Protein AF-A0A7S4KXA1-F1 (afdb_monomer_lite)

Secondary structure (DSSP, 8-state):
-HHHHHHHHHHHHHHHHHHHHHHHTTTSS-HHHHHHHHHHHHHHHHHH-S-TT------HHHHHHHHHHHHHHHHTT--HHHHHHHHHHHHHHHHHHHHHTTGGGGGGG--HHHHHHHHHHHHHHHHHHHHHHHHHHHHHHHHTTTS-S---GGGGSTT---

Structure (mmCIF, N/CA/C/O backbone):
data_AF-A0A7S4KXA1-F1
#
_entry.id   AF-A0A7S4KXA1-F1
#
loop_
_atom_site.group_PDB
_atom_site.id
_atom_site.type_symbol
_atom_site.label_atom_id
_atom_site.label_alt_id
_atom_site.label_comp_id
_atom_site.label_asym_id
_atom_site.label_entity_id
_atom_site.label_seq_id
_atom_site.pdbx_PDB_ins_code
_atom_site.Cartn_x
_atom_site.Cartn_y
_atom_site.Cartn_z
_atom_site.occupancy
_atom_site.B_iso_or_equiv
_atom_site.auth_seq_id
_atom_site.auth_comp_id
_atom_site.auth_asym_id
_atom_site.auth_atom_id
_atom_site.pdbx_PDB_model_num
ATOM 1 N N . ALA A 1 1 ? -15.325 23.353 -2.856 1.00 82.81 1 ALA A N 1
ATOM 2 C CA . ALA A 1 1 ? -13.984 23.766 -2.390 1.00 82.81 1 ALA A CA 1
ATOM 3 C C . ALA A 1 1 ? -13.245 22.603 -1.724 1.00 82.81 1 ALA A C 1
ATOM 5 O O . ALA A 1 1 ? -12.313 22.102 -2.331 1.00 82.81 1 ALA A O 1
ATOM 6 N N . ALA A 1 2 ? -13.700 22.102 -0.566 1.00 87.06 2 ALA A N 1
ATOM 7 C CA . ALA A 1 2 ? -13.036 20.999 0.148 1.00 87.06 2 ALA A CA 1
ATOM 8 C C . ALA A 1 2 ? -12.881 19.706 -0.680 1.00 87.06 2 ALA A C 1
ATOM 10 O O . ALA A 1 2 ? -11.803 19.133 -0.698 1.00 87.06 2 ALA A O 1
ATOM 11 N N . ALA A 1 3 ? -13.905 19.296 -1.437 1.00 85.94 3 ALA A N 1
ATOM 12 C CA . ALA A 1 3 ? -13.825 18.096 -2.281 1.00 85.94 3 ALA A CA 1
ATOM 13 C C . ALA A 1 3 ? -12.725 18.178 -3.358 1.00 85.94 3 ALA A C 1
ATOM 15 O O . ALA A 1 3 ? -11.999 17.217 -3.573 1.00 85.94 3 ALA A O 1
ATOM 16 N N . VAL A 1 4 ? -12.565 19.344 -3.993 1.00 89.19 4 VAL A N 1
ATOM 17 C CA . VAL A 1 4 ? -11.516 19.566 -5.004 1.00 89.19 4 VAL A CA 1
ATOM 18 C C . VAL A 1 4 ? -10.131 19.564 -4.353 1.00 89.19 4 VAL A C 1
ATOM 20 O O . VAL A 1 4 ? -9.193 19.013 -4.911 1.00 89.19 4 VAL A O 1
ATOM 23 N N . PHE A 1 5 ? -10.008 20.132 -3.152 1.00 90.06 5 PHE A N 1
ATOM 24 C CA . PHE A 1 5 ? -8.761 20.123 -2.389 1.00 90.06 5 PHE A CA 1
ATOM 25 C C . PHE A 1 5 ? -8.344 18.706 -1.968 1.00 90.06 5 PHE A C 1
ATOM 27 O O . PHE A 1 5 ? -7.210 18.310 -2.214 1.00 90.06 5 PHE A O 1
ATOM 34 N N . LEU A 1 6 ? -9.269 17.922 -1.403 1.00 89.62 6 LEU A N 1
ATOM 35 C CA . LEU A 1 6 ? -9.006 16.535 -1.007 1.00 89.62 6 LEU A CA 1
ATOM 36 C C . LEU A 1 6 ? -8.677 15.647 -2.209 1.00 89.62 6 LEU A C 1
ATOM 38 O O . LEU A 1 6 ? -7.786 14.811 -2.119 1.00 89.62 6 LEU A O 1
ATOM 42 N N . PHE A 1 7 ? -9.341 15.871 -3.345 1.00 89.31 7 PHE A N 1
ATOM 43 C CA . PHE A 1 7 ? -9.021 15.171 -4.585 1.00 89.31 7 PHE A CA 1
ATOM 44 C C . PHE A 1 7 ? -7.573 15.423 -5.027 1.00 89.31 7 PHE A C 1
ATOM 46 O O . PHE A 1 7 ? -6.861 14.474 -5.334 1.00 89.31 7 PHE A O 1
ATOM 53 N N . MET A 1 8 ? -7.108 16.677 -5.003 1.00 90.25 8 MET A N 1
ATOM 54 C CA . MET A 1 8 ? -5.721 16.995 -5.369 1.00 90.25 8 MET A CA 1
ATOM 55 C C . MET A 1 8 ? -4.705 16.422 -4.374 1.00 90.25 8 MET A C 1
ATOM 57 O O . MET A 1 8 ? -3.638 15.977 -4.788 1.00 90.25 8 MET A O 1
ATOM 61 N N . ILE A 1 9 ? -5.043 16.389 -3.080 1.00 89.81 9 ILE A N 1
ATOM 62 C CA . ILE A 1 9 ? -4.184 15.794 -2.048 1.00 89.81 9 ILE A CA 1
ATOM 63 C C . ILE A 1 9 ? -4.049 14.286 -2.211 1.00 89.81 9 ILE A C 1
ATOM 65 O O . ILE A 1 9 ? -2.945 13.803 -2.024 1.00 89.81 9 ILE A O 1
ATOM 69 N N . GLY A 1 10 ? -5.115 13.553 -2.541 1.00 88.06 10 GLY A N 1
ATOM 70 C CA . GLY A 1 10 ? -5.025 12.097 -2.732 1.00 88.06 10 GLY A CA 1
ATOM 71 C C . GLY A 1 10 ? -4.419 11.707 -4.084 1.00 88.06 10 GLY A C 1
ATOM 72 O O . GLY A 1 10 ? -3.699 10.717 -4.205 1.00 88.06 10 GLY A O 1
ATOM 73 N N . LEU A 1 11 ? -4.645 12.521 -5.121 1.00 90.81 11 LEU A N 1
ATOM 74 C CA . LEU A 1 11 ? -4.158 12.219 -6.468 1.00 90.81 11 LEU A CA 1
ATOM 75 C C . LEU A 1 11 ? -2.631 12.333 -6.583 1.00 90.81 11 LEU A C 1
ATOM 77 O O . LEU A 1 11 ? -2.011 11.484 -7.217 1.00 90.81 11 LEU A O 1
ATOM 81 N N . LEU A 1 12 ? -2.009 13.342 -5.964 1.00 90.19 12 LEU A N 1
ATOM 82 C CA . LEU A 1 12 ? -0.558 13.559 -6.062 1.00 90.19 12 LEU A CA 1
ATOM 83 C C . LEU A 1 12 ? 0.274 12.385 -5.491 1.00 90.19 12 LEU A C 1
ATOM 85 O O . LEU A 1 12 ? 1.135 11.873 -6.211 1.00 90.19 12 LEU A O 1
ATOM 89 N N . PRO A 1 13 ? 0.020 11.894 -4.260 1.00 86.50 13 PRO A N 1
ATOM 90 C CA . PRO A 1 13 ? 0.665 10.700 -3.728 1.00 86.50 13 PRO A CA 1
ATOM 91 C C . PRO A 1 13 ? 0.345 9.455 -4.550 1.00 86.50 13 PRO A C 1
ATOM 93 O O . PRO A 1 13 ? 1.242 8.652 -4.785 1.00 86.50 13 PRO A O 1
ATOM 96 N N . SER A 1 14 ? -0.897 9.299 -5.030 1.00 88.88 14 SER A N 1
ATOM 97 C CA . SER A 1 14 ? -1.264 8.148 -5.863 1.00 88.88 14 SER A CA 1
ATOM 98 C C . SER A 1 14 ? -0.442 8.084 -7.150 1.00 88.88 14 SER A C 1
ATOM 100 O O . SER A 1 14 ? -0.039 6.993 -7.546 1.00 88.88 14 SER A O 1
ATOM 102 N N . VAL A 1 15 ? -0.178 9.222 -7.797 1.00 91.38 15 VAL A N 1
ATOM 103 C CA . VAL A 1 15 ? 0.675 9.276 -8.993 1.00 91.38 15 VAL A CA 1
ATOM 104 C C . VAL A 1 15 ? 2.129 8.986 -8.627 1.00 91.38 15 VAL A C 1
ATOM 106 O O . VAL A 1 15 ? 2.754 8.141 -9.261 1.00 91.38 15 VAL A O 1
ATOM 109 N N . ALA A 1 16 ? 2.658 9.624 -7.579 1.00 88.81 16 ALA A N 1
ATOM 110 C CA . ALA A 1 16 ? 4.045 9.436 -7.153 1.00 88.81 16 ALA A CA 1
ATOM 111 C C . ALA A 1 16 ? 4.353 7.973 -6.790 1.00 88.81 16 ALA A C 1
ATOM 113 O O . ALA A 1 16 ? 5.326 7.396 -7.277 1.00 88.81 16 ALA A O 1
ATOM 114 N N . PHE A 1 17 ? 3.494 7.344 -5.983 1.00 85.44 17 PHE A N 1
ATOM 115 C CA . PHE A 1 17 ? 3.637 5.931 -5.640 1.00 85.44 17 PHE A CA 1
ATOM 116 C C . PHE A 1 17 ? 3.323 5.004 -6.815 1.00 85.44 17 PHE A C 1
ATOM 118 O O . PHE A 1 17 ? 3.910 3.930 -6.885 1.00 85.44 17 PHE A O 1
ATOM 125 N N . GLY A 1 18 ? 2.463 5.416 -7.749 1.00 88.06 18 GLY A N 1
ATOM 126 C CA . GLY A 1 18 ? 2.217 4.681 -8.988 1.00 88.06 18 GLY A CA 1
ATOM 127 C C . GLY A 1 18 ? 3.468 4.585 -9.853 1.00 88.06 18 GLY A C 1
ATOM 128 O O . GLY A 1 18 ? 3.812 3.500 -10.299 1.00 88.06 18 GLY A O 1
ATOM 129 N N . VAL A 1 19 ? 4.200 5.691 -10.021 1.00 88.56 19 VAL A N 1
ATOM 130 C CA . VAL A 1 19 ? 5.470 5.705 -10.768 1.00 88.56 19 VAL A CA 1
ATOM 131 C C . VAL A 1 19 ? 6.526 4.867 -10.048 1.00 88.56 19 VAL A C 1
ATOM 133 O O . VAL A 1 19 ? 7.309 4.160 -10.679 1.00 88.56 19 VAL A O 1
ATOM 136 N N . LEU A 1 20 ? 6.554 4.917 -8.714 1.00 85.25 20 LEU A N 1
ATOM 137 C CA . LEU A 1 20 ? 7.469 4.096 -7.925 1.00 85.25 20 LEU A CA 1
ATOM 138 C C . LEU A 1 20 ? 7.140 2.598 -8.036 1.00 85.25 20 LEU A C 1
ATOM 140 O O . LEU A 1 20 ? 8.050 1.779 -8.137 1.00 85.25 20 LEU A O 1
ATOM 144 N N . ALA A 1 21 ? 5.859 2.230 -8.018 1.00 85.12 21 ALA A N 1
ATOM 145 C CA . ALA A 1 21 ? 5.412 0.852 -8.200 1.00 85.12 21 ALA A CA 1
ATOM 146 C C . ALA A 1 21 ? 5.721 0.347 -9.615 1.00 85.12 21 ALA A C 1
ATOM 148 O O . ALA A 1 21 ? 6.215 -0.769 -9.757 1.00 85.12 21 ALA A O 1
ATOM 149 N N . ASP A 1 22 ? 5.523 1.186 -10.630 1.00 87.75 22 ASP A N 1
ATOM 150 C CA . ASP A 1 22 ? 5.838 0.888 -12.027 1.00 87.75 22 ASP A CA 1
ATOM 151 C C . ASP A 1 22 ? 7.325 0.543 -12.199 1.00 87.75 22 ASP A C 1
ATOM 153 O O . ASP A 1 22 ? 7.662 -0.541 -12.676 1.00 87.75 22 ASP A O 1
ATOM 157 N N . LYS A 1 23 ? 8.216 1.388 -11.657 1.00 84.81 23 LYS A N 1
ATOM 158 C CA . LYS A 1 23 ? 9.673 1.160 -11.654 1.00 84.81 23 LYS A CA 1
ATOM 159 C C . LYS A 1 23 ? 10.099 -0.087 -10.878 1.00 84.81 23 LYS A C 1
ATOM 161 O O . LYS A 1 23 ? 11.081 -0.722 -11.238 1.00 84.81 23 LYS A O 1
ATOM 166 N N . ASN A 1 24 ? 9.407 -0.415 -9.788 1.00 82.44 24 ASN A N 1
ATOM 167 C CA . ASN A 1 24 ? 9.756 -1.556 -8.935 1.00 82.44 24 ASN A CA 1
ATOM 168 C C . ASN A 1 24 ? 9.175 -2.893 -9.422 1.00 82.44 24 ASN A C 1
ATOM 170 O O . ASN A 1 24 ? 9.577 -3.930 -8.907 1.00 82.44 24 ASN A O 1
ATOM 174 N N . THR A 1 25 ? 8.213 -2.877 -10.348 1.00 81.62 25 THR A N 1
ATOM 175 C CA . THR A 1 25 ? 7.511 -4.079 -10.838 1.00 81.62 25 THR A CA 1
ATOM 176 C C . THR A 1 25 ? 7.638 -4.257 -12.350 1.00 81.62 25 THR A C 1
ATOM 178 O O . THR A 1 25 ? 6.819 -4.939 -12.961 1.00 81.62 25 THR A O 1
ATOM 181 N N . ASP A 1 26 ? 8.635 -3.608 -12.957 1.00 80.69 26 ASP A N 1
ATOM 182 C CA . ASP A 1 26 ? 8.951 -3.691 -14.389 1.00 80.69 26 ASP A CA 1
ATOM 183 C C . ASP A 1 26 ? 7.730 -3.414 -15.298 1.00 80.69 26 ASP A C 1
ATOM 185 O O . ASP A 1 26 ? 7.481 -4.077 -16.306 1.00 80.69 26 ASP A O 1
ATOM 189 N N . GLY A 1 27 ? 6.900 -2.442 -14.900 1.00 79.88 27 GLY A N 1
ATOM 190 C CA . GLY A 1 27 ? 5.674 -2.066 -15.613 1.00 79.88 27 GLY A CA 1
ATOM 191 C C . GLY A 1 27 ? 4.447 -2.948 -15.335 1.00 79.88 27 GLY A C 1
ATOM 192 O O . GLY A 1 27 ? 3.372 -2.724 -15.902 1.00 79.88 27 GLY A O 1
ATOM 193 N N . ALA A 1 28 ? 4.540 -3.950 -14.452 1.00 79.56 28 ALA A N 1
ATOM 194 C CA . ALA A 1 28 ? 3.384 -4.769 -14.086 1.00 79.56 28 ALA A CA 1
ATOM 195 C C . ALA A 1 28 ? 2.327 -3.949 -13.318 1.00 79.56 28 ALA A C 1
ATOM 197 O O . ALA A 1 28 ? 1.122 -4.083 -13.582 1.00 79.56 28 ALA A O 1
ATOM 198 N N . MET A 1 29 ? 2.755 -3.067 -12.411 1.00 83.62 29 MET A N 1
ATOM 199 C CA . MET A 1 29 ? 1.895 -2.215 -11.584 1.00 83.62 29 MET A CA 1
ATOM 200 C C . MET A 1 29 ? 2.047 -0.726 -11.946 1.00 83.62 29 MET A C 1
ATOM 202 O O . MET A 1 29 ? 2.666 0.040 -11.214 1.00 83.62 29 MET A O 1
ATOM 206 N N . GLY A 1 30 ? 1.447 -0.320 -13.067 1.00 85.25 30 GLY A N 1
ATOM 207 C CA . GLY A 1 30 ? 1.483 1.064 -13.549 1.00 85.25 30 GLY A CA 1
ATOM 208 C C . GLY A 1 30 ? 0.604 2.056 -12.776 1.00 85.25 30 GLY A C 1
ATOM 209 O O . GLY A 1 30 ? -0.306 1.689 -12.018 1.00 85.25 30 GLY A O 1
ATOM 210 N N . VAL A 1 31 ? 0.839 3.346 -13.040 1.00 89.38 31 VAL A N 1
ATOM 211 C CA . VAL A 1 31 ? 0.090 4.476 -12.462 1.00 89.38 31 VAL A CA 1
ATOM 212 C C . VAL A 1 31 ? -1.402 4.368 -12.771 1.00 89.38 31 VAL A C 1
ATOM 214 O O . VAL A 1 31 ? -2.230 4.631 -11.895 1.00 89.38 31 VAL A O 1
ATOM 217 N N . GLU A 1 32 ? -1.778 3.946 -13.986 1.00 90.62 32 GLU A N 1
ATOM 218 C CA . GLU A 1 32 ? -3.190 3.858 -14.348 1.00 90.62 32 GLU A CA 1
ATOM 219 C C . GLU A 1 32 ? -3.932 2.844 -13.474 1.00 90.62 32 GLU A C 1
ATOM 221 O O . GLU A 1 32 ? -4.988 3.160 -12.921 1.00 90.62 32 GLU A O 1
ATOM 226 N N . LYS A 1 33 ? -3.354 1.653 -13.271 1.00 89.19 33 LYS A N 1
ATOM 227 C CA . LYS A 1 33 ? -3.969 0.585 -12.468 1.00 89.19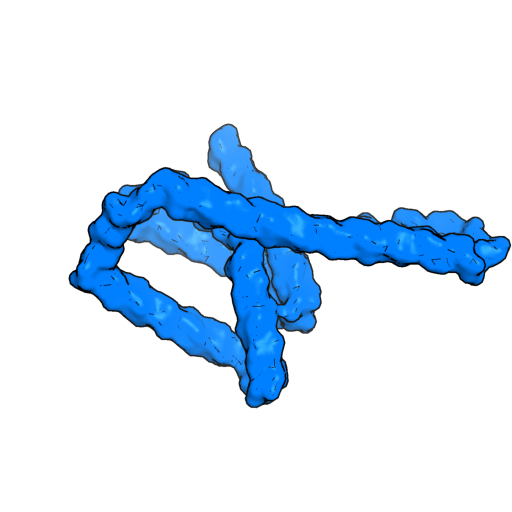 33 LYS A CA 1
ATOM 228 C C . LYS A 1 33 ? -4.146 1.023 -11.021 1.00 89.19 33 LYS A C 1
ATOM 230 O O . LYS A 1 33 ? -5.162 0.705 -10.406 1.00 89.19 33 LYS A O 1
ATOM 235 N N . MET A 1 34 ? -3.189 1.784 -10.503 1.00 89.62 34 MET A N 1
ATOM 236 C CA . MET A 1 34 ? -3.221 2.306 -9.147 1.00 89.62 34 MET A CA 1
ATOM 237 C C . MET A 1 34 ? -4.335 3.341 -8.943 1.00 89.62 34 MET A C 1
ATOM 239 O O . MET A 1 34 ? -5.118 3.211 -8.002 1.00 89.62 34 MET A O 1
ATOM 243 N N . ILE A 1 35 ? -4.479 4.304 -9.860 1.00 92.31 35 ILE A N 1
ATOM 244 C CA . ILE A 1 35 ? -5.552 5.310 -9.798 1.00 92.31 35 ILE A CA 1
ATOM 245 C C . ILE A 1 35 ? -6.928 4.646 -9.932 1.00 92.31 35 ILE A C 1
ATOM 247 O O . ILE A 1 35 ? -7.844 4.959 -9.168 1.00 92.31 35 ILE A O 1
ATOM 251 N N . TYR A 1 36 ? -7.084 3.698 -10.865 1.00 92.38 36 TYR A N 1
ATOM 252 C CA . TYR A 1 36 ? -8.338 2.953 -11.014 1.00 92.38 36 TYR A CA 1
ATOM 253 C C . TYR A 1 36 ? -8.675 2.149 -9.753 1.00 92.38 36 TYR A C 1
ATOM 255 O O . TYR A 1 36 ? -9.813 2.206 -9.279 1.00 92.38 36 TYR A O 1
ATOM 263 N N . ALA A 1 37 ? -7.698 1.440 -9.180 1.00 90.44 37 ALA A N 1
ATOM 264 C CA . ALA A 1 37 ? -7.889 0.668 -7.957 1.00 90.44 37 ALA A CA 1
ATOM 265 C C . ALA A 1 37 ? -8.293 1.565 -6.778 1.00 90.44 37 ALA A C 1
ATOM 267 O O . ALA A 1 37 ? -9.265 1.259 -6.085 1.00 90.44 37 ALA A O 1
ATOM 268 N N . GLN A 1 38 ? -7.613 2.698 -6.587 1.00 91.62 38 GLN A N 1
ATOM 269 C CA . GLN A 1 38 ? -7.919 3.647 -5.518 1.00 91.62 38 GLN A CA 1
ATOM 270 C C . GLN A 1 38 ? -9.303 4.286 -5.691 1.00 91.62 38 GLN A C 1
ATOM 272 O O . GLN A 1 38 ? -10.050 4.407 -4.720 1.00 91.62 38 GLN A O 1
ATOM 277 N N . GLY A 1 39 ? -9.690 4.636 -6.921 1.00 91.44 39 GLY A N 1
ATOM 278 C CA . GLY A 1 39 ? -11.017 5.178 -7.214 1.00 91.44 39 GLY A CA 1
ATOM 279 C C . GLY A 1 39 ? -12.144 4.191 -6.898 1.00 91.44 39 GLY A C 1
ATOM 280 O O . GLY A 1 39 ? -13.117 4.553 -6.231 1.00 91.44 39 GLY A O 1
ATOM 281 N N . VAL A 1 40 ? -12.003 2.930 -7.322 1.00 93.44 40 VAL A N 1
ATOM 282 C CA . VAL A 1 40 ? -12.990 1.874 -7.034 1.00 93.44 40 VAL A CA 1
ATOM 283 C C . VAL A 1 40 ? -13.038 1.565 -5.537 1.00 93.44 40 VAL A C 1
ATOM 285 O O . VAL A 1 40 ? -14.125 1.517 -4.962 1.00 93.44 40 VAL A O 1
ATOM 288 N N . ALA A 1 41 ? -11.881 1.421 -4.884 1.00 91.75 41 ALA A N 1
ATOM 289 C CA . ALA A 1 41 ? -11.801 1.173 -3.447 1.00 91.75 41 ALA A CA 1
ATOM 290 C C . ALA A 1 41 ? -12.428 2.316 -2.634 1.00 91.75 41 ALA A C 1
ATOM 292 O O . ALA A 1 41 ? -13.209 2.058 -1.718 1.00 91.75 41 ALA A O 1
ATOM 293 N N . GLY A 1 42 ? -12.158 3.571 -3.004 1.00 91.00 42 GLY A N 1
ATOM 294 C CA . GLY A 1 42 ? -12.744 4.755 -2.376 1.00 91.00 42 GLY A CA 1
ATOM 295 C C . GLY A 1 42 ? -14.263 4.828 -2.540 1.00 91.00 42 GLY A C 1
ATOM 296 O O . GLY A 1 42 ? -14.970 5.109 -1.572 1.00 91.00 42 GLY A O 1
ATOM 297 N N . LEU A 1 43 ? -14.789 4.511 -3.729 1.00 92.00 43 LEU A N 1
ATOM 298 C CA . LEU A 1 43 ? -16.234 4.466 -3.976 1.00 92.00 43 LEU A CA 1
ATOM 299 C C . LEU A 1 43 ? -16.913 3.372 -3.139 1.00 92.00 43 LEU A C 1
ATOM 301 O O . LEU A 1 43 ? -17.909 3.633 -2.464 1.00 92.00 43 LEU A O 1
ATOM 305 N N . CYS A 1 44 ? -16.354 2.159 -3.142 1.00 92.88 44 CYS A N 1
ATOM 306 C CA . CYS A 1 44 ? -16.848 1.056 -2.323 1.00 92.88 44 CYS A CA 1
ATOM 307 C C . CYS A 1 44 ? -16.807 1.410 -0.828 1.00 92.88 44 CYS A C 1
ATOM 309 O O . CYS A 1 44 ? -17.796 1.222 -0.121 1.00 92.88 44 CYS A O 1
ATOM 311 N N . PHE A 1 45 ? -15.704 1.983 -0.345 1.00 91.62 45 PHE A N 1
ATOM 312 C CA . PHE A 1 45 ? -15.574 2.395 1.050 1.00 91.62 45 PHE A CA 1
ATOM 313 C C . PHE A 1 45 ? -16.569 3.497 1.422 1.00 91.62 45 PHE A C 1
ATOM 315 O O . PHE A 1 45 ? -17.193 3.431 2.477 1.00 91.62 45 PHE A O 1
ATOM 322 N N . SER A 1 46 ? -16.798 4.480 0.551 1.00 90.75 46 SER A N 1
ATOM 323 C CA . SER A 1 46 ? -17.760 5.553 0.817 1.00 90.75 46 SER A CA 1
ATOM 324 C C . SER A 1 46 ? -19.198 5.043 0.969 1.00 90.75 46 SER A C 1
ATOM 326 O O . SER A 1 46 ? -19.950 5.626 1.746 1.00 90.75 46 SER A O 1
ATOM 328 N N . LEU A 1 47 ? -19.577 3.971 0.264 1.00 91.88 47 LEU A N 1
ATOM 329 C CA . LEU A 1 47 ? -20.926 3.396 0.329 1.00 91.88 47 LEU A CA 1
ATOM 330 C C . LEU A 1 47 ? -21.145 2.481 1.541 1.00 91.88 47 LEU A C 1
ATOM 332 O O . LEU A 1 47 ? -22.255 2.434 2.068 1.00 91.88 47 LEU A O 1
ATOM 336 N N . PHE A 1 48 ? -20.112 1.750 1.971 1.00 91.88 48 PHE A N 1
ATOM 337 C CA . PHE A 1 48 ? -20.240 0.700 2.992 1.00 91.88 48 PHE A CA 1
ATOM 338 C C . PHE A 1 48 ? -19.559 1.021 4.336 1.00 91.88 48 PHE A C 1
ATOM 340 O O . PHE A 1 48 ? -19.703 0.248 5.283 1.00 91.88 48 PHE A O 1
ATOM 347 N N . SER A 1 49 ? -18.817 2.127 4.459 1.00 91.56 49 SER A N 1
ATOM 348 C CA . SER A 1 49 ? -18.117 2.485 5.704 1.00 91.56 49 SER A CA 1
ATOM 349 C C . SER A 1 49 ? -19.030 3.143 6.745 1.00 91.56 49 SER A C 1
ATOM 351 O O . SER A 1 49 ? -19.929 3.917 6.429 1.00 91.56 49 SER A O 1
ATOM 353 N N . GLY A 1 50 ? -18.753 2.880 8.027 1.00 87.69 50 GLY A N 1
ATOM 354 C CA . GLY A 1 50 ? -19.394 3.578 9.151 1.00 87.69 50 GLY A CA 1
ATOM 355 C C . GLY A 1 50 ? -18.822 4.977 9.421 1.00 87.69 50 GLY A C 1
ATOM 356 O O . GLY A 1 50 ? -19.425 5.755 10.157 1.00 87.69 50 GLY A O 1
ATOM 357 N N . GLN A 1 51 ? -17.670 5.305 8.825 1.00 90.56 51 GLN A N 1
ATOM 358 C CA . GLN A 1 51 ? -16.998 6.597 8.965 1.00 90.56 51 GLN A CA 1
ATOM 359 C C . GLN A 1 51 ? -16.431 7.060 7.609 1.00 90.56 51 GLN A C 1
ATOM 361 O O . GLN A 1 51 ? -15.231 6.941 7.361 1.00 90.56 51 GLN A O 1
ATOM 366 N N . PRO A 1 52 ? -17.271 7.642 6.736 1.00 84.31 52 PRO A N 1
ATOM 367 C CA . PRO A 1 52 ? -16.873 8.049 5.384 1.00 84.31 52 PRO A CA 1
ATOM 368 C C . PRO A 1 52 ? -15.918 9.256 5.343 1.00 84.31 52 PRO A C 1
ATOM 370 O O . PRO A 1 52 ? -15.515 9.684 4.268 1.00 84.31 52 PRO A O 1
ATOM 373 N N . LEU A 1 53 ? -15.558 9.828 6.498 1.00 86.69 53 LEU A N 1
ATOM 374 C CA . LEU A 1 53 ? -14.577 10.913 6.591 1.00 86.69 53 LEU A CA 1
ATOM 375 C C . LEU A 1 53 ? -13.127 10.413 6.434 1.00 86.69 53 LEU A C 1
ATOM 377 O O . LEU A 1 53 ? -12.227 11.222 6.222 1.00 86.69 53 LEU A O 1
ATOM 381 N N . VAL A 1 54 ? -12.891 9.102 6.557 1.00 87.00 54 VAL A N 1
ATOM 382 C CA . VAL A 1 54 ? -11.559 8.505 6.395 1.00 87.00 54 VAL A CA 1
ATOM 383 C C . VAL A 1 54 ? -11.175 8.489 4.915 1.00 87.00 54 VAL A C 1
ATOM 385 O O . VAL A 1 54 ? -11.912 7.969 4.080 1.00 87.00 54 VAL A O 1
ATOM 388 N N . ILE A 1 55 ? -10.005 9.047 4.606 1.00 84.94 55 ILE A N 1
ATOM 389 C CA . ILE A 1 55 ? -9.438 9.073 3.256 1.00 84.94 55 ILE A CA 1
ATOM 390 C C . ILE A 1 55 ? -8.574 7.826 3.078 1.00 84.94 55 ILE A C 1
ATOM 392 O O . ILE A 1 55 ? -7.680 7.567 3.884 1.00 84.94 55 ILE A O 1
ATOM 396 N N . LEU A 1 56 ? -8.861 7.051 2.033 1.00 86.94 56 LEU A N 1
ATOM 397 C CA . LEU A 1 56 ? -8.047 5.910 1.634 1.00 86.94 56 LEU A CA 1
ATOM 398 C C . LEU A 1 56 ? -6.999 6.379 0.629 1.00 86.94 56 LEU A C 1
ATOM 400 O O . LEU A 1 56 ? -7.342 6.761 -0.489 1.00 86.94 56 LEU A O 1
ATOM 404 N N . ASP A 1 57 ? -5.740 6.310 1.036 1.00 87.75 57 ASP A N 1
ATOM 405 C CA . ASP A 1 57 ? -4.591 6.592 0.188 1.00 87.75 57 ASP A CA 1
ATOM 406 C C . ASP A 1 57 ? -3.567 5.469 0.303 1.00 87.75 57 ASP A C 1
ATOM 408 O O . ASP A 1 57 ? -3.426 4.808 1.339 1.00 87.75 57 ASP A O 1
ATOM 412 N N . THR A 1 58 ? -2.835 5.260 -0.785 1.00 85.62 58 THR A N 1
ATOM 413 C CA . THR A 1 58 ? -1.721 4.317 -0.788 1.00 85.62 58 THR A CA 1
ATOM 414 C C . THR A 1 58 ? -0.532 4.937 -0.063 1.00 85.62 58 THR A C 1
ATOM 416 O O . THR A 1 58 ? -0.206 6.104 -0.260 1.00 85.62 58 THR A O 1
ATOM 419 N N . THR A 1 59 ? 0.116 4.155 0.796 1.00 87.00 59 THR A N 1
ATOM 420 C CA . THR A 1 59 ? 1.235 4.604 1.633 1.00 87.00 59 THR A CA 1
ATOM 421 C C . THR A 1 59 ? 2.564 3.988 1.181 1.00 87.00 59 THR A C 1
ATOM 423 O O . THR A 1 59 ? 2.601 2.946 0.527 1.00 87.00 59 THR A O 1
ATOM 426 N N . ALA A 1 60 ? 3.691 4.593 1.559 1.00 83.19 60 ALA A N 1
ATOM 427 C CA . ALA A 1 60 ? 5.011 4.055 1.216 1.00 83.19 60 ALA A CA 1
ATOM 428 C C . ALA A 1 60 ? 5.244 2.597 1.678 1.00 83.19 60 ALA A C 1
ATOM 430 O O . ALA A 1 60 ? 5.755 1.805 0.886 1.00 83.19 60 ALA A O 1
ATOM 431 N N . PRO A 1 61 ? 4.834 2.171 2.894 1.00 84.25 61 PRO A N 1
ATOM 432 C CA . PRO A 1 61 ? 5.018 0.783 3.316 1.00 84.25 61 PRO A CA 1
ATOM 433 C C . PRO A 1 61 ? 4.277 -0.226 2.442 1.00 84.25 61 PRO A C 1
ATOM 435 O O . PRO A 1 61 ? 4.789 -1.319 2.216 1.00 84.25 61 PRO A O 1
ATOM 438 N N . ILE A 1 62 ? 3.084 0.118 1.943 1.00 87.69 62 ILE A N 1
ATOM 439 C CA . ILE A 1 62 ? 2.339 -0.800 1.079 1.00 87.69 62 ILE A CA 1
ATOM 440 C C . ILE A 1 62 ? 2.944 -0.853 -0.330 1.00 87.69 62 ILE A C 1
ATOM 442 O O . ILE A 1 62 ? 2.974 -1.925 -0.925 1.00 87.69 62 ILE A O 1
ATOM 446 N N . ALA A 1 63 ? 3.520 0.247 -0.829 1.00 84.38 63 ALA A N 1
ATOM 447 C CA . ALA A 1 63 ? 4.297 0.238 -2.071 1.00 84.38 63 ALA A CA 1
ATOM 448 C C . ALA A 1 63 ? 5.550 -0.652 -1.947 1.00 84.38 63 ALA A C 1
ATOM 450 O O . ALA A 1 63 ? 5.817 -1.476 -2.822 1.00 84.38 63 ALA A O 1
ATOM 451 N N . LEU A 1 64 ? 6.267 -0.563 -0.819 1.00 85.69 64 LEU A N 1
ATOM 452 C CA . LEU A 1 64 ? 7.388 -1.456 -0.512 1.00 85.69 64 LEU A CA 1
ATOM 453 C C . LEU A 1 64 ? 6.935 -2.919 -0.409 1.00 85.69 64 LEU A C 1
ATOM 455 O O . LEU A 1 64 ? 7.608 -3.814 -0.907 1.00 85.69 64 LEU A O 1
ATOM 459 N N . TYR A 1 65 ? 5.779 -3.169 0.203 1.00 89.00 65 TYR A N 1
ATOM 460 C CA . TYR A 1 65 ? 5.213 -4.510 0.293 1.00 89.00 65 TYR A CA 1
ATOM 461 C C . TYR A 1 65 ? 4.907 -5.114 -1.086 1.00 89.00 65 TYR A C 1
ATOM 463 O O . TYR A 1 65 ? 5.232 -6.274 -1.321 1.00 89.00 65 TYR A O 1
ATOM 471 N N . ILE A 1 66 ? 4.348 -4.332 -2.018 1.00 89.69 66 ILE A N 1
ATOM 472 C CA . ILE A 1 66 ? 4.099 -4.773 -3.402 1.00 89.69 66 ILE A CA 1
ATOM 473 C C . ILE A 1 66 ? 5.411 -5.152 -4.096 1.00 89.69 66 ILE A C 1
ATOM 475 O O . ILE A 1 66 ? 5.479 -6.206 -4.726 1.00 89.69 66 ILE A O 1
ATOM 479 N N . ARG A 1 67 ? 6.460 -4.337 -3.933 1.00 87.06 67 ARG A N 1
ATOM 480 C CA . ARG A 1 67 ? 7.798 -4.644 -4.454 1.00 87.06 67 ARG A CA 1
ATOM 481 C C . ARG A 1 67 ? 8.334 -5.966 -3.901 1.00 87.06 67 ARG A C 1
ATOM 483 O O . ARG A 1 67 ? 8.823 -6.781 -4.668 1.00 87.06 67 ARG A O 1
ATOM 490 N N . LEU A 1 68 ? 8.219 -6.198 -2.593 1.00 90.69 68 LEU A N 1
ATOM 491 C CA . LEU A 1 68 ? 8.677 -7.453 -1.985 1.00 90.69 68 LEU A CA 1
ATOM 492 C C . LEU A 1 68 ? 7.903 -8.665 -2.520 1.00 90.69 68 LEU A C 1
ATOM 494 O O . LEU A 1 68 ? 8.496 -9.711 -2.753 1.00 90.69 68 LEU A O 1
ATOM 498 N N . ILE A 1 69 ? 6.589 -8.536 -2.739 1.00 92.38 69 ILE A N 1
ATOM 499 C CA . ILE A 1 69 ? 5.791 -9.599 -3.370 1.00 92.38 69 ILE A CA 1
ATOM 500 C C . ILE A 1 69 ? 6.288 -9.875 -4.790 1.00 92.38 69 ILE A C 1
ATOM 502 O O . ILE A 1 69 ? 6.364 -11.037 -5.178 1.00 92.38 69 ILE A O 1
ATOM 506 N N . TYR A 1 70 ? 6.604 -8.825 -5.547 1.00 90.38 70 TYR A N 1
ATOM 507 C CA . TYR A 1 70 ? 7.138 -8.948 -6.899 1.00 90.38 70 TYR A CA 1
ATOM 508 C C . TYR A 1 70 ? 8.489 -9.673 -6.911 1.00 90.38 70 TYR A C 1
ATOM 510 O O . TYR A 1 70 ? 8.620 -10.665 -7.616 1.00 90.38 70 TYR A O 1
ATOM 518 N N . GLU A 1 71 ? 9.439 -9.257 -6.065 1.00 90.44 71 GLU A N 1
ATOM 519 C CA . GLU A 1 71 ? 10.753 -9.909 -5.931 1.00 90.44 71 GLU A CA 1
ATOM 520 C C . GLU A 1 71 ? 10.609 -11.397 -5.545 1.00 90.44 71 GLU A C 1
ATOM 522 O O . GLU A 1 71 ? 11.247 -12.256 -6.140 1.00 90.44 71 GLU A O 1
ATOM 527 N N . ILE A 1 72 ? 9.706 -11.734 -4.614 1.00 92.94 72 ILE A N 1
ATOM 528 C CA . ILE A 1 72 ? 9.450 -13.133 -4.223 1.00 92.94 72 ILE A CA 1
ATOM 529 C C . ILE A 1 72 ? 8.821 -13.945 -5.363 1.00 92.94 72 ILE A C 1
ATOM 531 O O . ILE A 1 72 ? 9.121 -15.133 -5.510 1.00 92.94 72 ILE A O 1
ATOM 535 N N . ALA A 1 73 ? 7.904 -13.342 -6.123 1.00 91.25 73 ALA A N 1
ATOM 536 C CA . ALA A 1 73 ? 7.241 -14.004 -7.241 1.00 91.25 73 ALA A CA 1
ATOM 537 C C . ALA A 1 73 ? 8.231 -14.302 -8.375 1.00 91.25 73 ALA A C 1
ATOM 539 O O . ALA A 1 73 ? 8.214 -15.417 -8.896 1.00 91.25 73 ALA A O 1
ATOM 540 N N . ASP A 1 74 ? 9.117 -13.350 -8.680 1.00 90.38 74 ASP A N 1
ATOM 541 C CA . ASP A 1 74 ? 10.192 -13.491 -9.666 1.00 90.38 74 ASP A CA 1
ATOM 542 C C . ASP A 1 74 ? 11.200 -14.574 -9.246 1.00 90.38 74 ASP A C 1
ATOM 544 O O . ASP A 1 74 ? 11.436 -15.523 -9.991 1.00 90.38 74 ASP A O 1
ATOM 548 N N . ASP A 1 75 ? 11.670 -14.540 -7.992 1.00 92.38 75 ASP A N 1
ATOM 549 C CA . ASP A 1 75 ? 12.571 -15.561 -7.429 1.00 92.38 75 ASP A CA 1
ATOM 550 C C . ASP A 1 75 ? 11.966 -16.979 -7.447 1.00 92.38 75 ASP A C 1
ATOM 552 O O . ASP A 1 75 ? 12.689 -17.981 -7.465 1.00 92.38 75 ASP A O 1
ATOM 556 N N . SER A 1 76 ? 10.635 -17.076 -7.403 1.00 89.12 76 SER A N 1
ATOM 557 C CA . SER A 1 76 ? 9.902 -18.346 -7.363 1.00 89.12 76 SER A CA 1
ATOM 558 C C . SER A 1 76 ? 9.374 -18.801 -8.731 1.00 89.12 76 SER A C 1
ATOM 560 O O . SER A 1 76 ? 8.774 -19.876 -8.792 1.00 89.12 76 SER A O 1
ATOM 562 N N . ASP A 1 77 ? 9.575 -18.022 -9.801 1.00 89.19 77 ASP A N 1
ATOM 563 C CA . ASP A 1 77 ? 9.027 -18.256 -11.152 1.00 89.19 77 ASP A CA 1
ATOM 564 C C . ASP A 1 77 ? 7.481 -18.390 -11.158 1.00 89.19 77 ASP A C 1
ATOM 566 O O . ASP A 1 77 ? 6.889 -19.221 -11.849 1.00 89.19 77 ASP A O 1
ATOM 570 N N . ILE A 1 78 ? 6.793 -17.601 -10.322 1.00 89.31 78 ILE A N 1
ATOM 571 C CA . ILE A 1 78 ? 5.325 -17.603 -10.197 1.00 89.31 78 ILE A CA 1
ATOM 572 C C . ILE A 1 78 ? 4.760 -16.318 -10.805 1.00 89.31 78 ILE A C 1
ATOM 574 O O . ILE A 1 78 ? 5.300 -15.234 -10.615 1.00 89.31 78 ILE A O 1
ATOM 578 N N . ASP A 1 79 ? 3.612 -16.417 -11.483 1.00 90.81 79 ASP A N 1
ATOM 579 C CA . ASP A 1 79 ? 2.898 -15.244 -11.993 1.00 90.81 79 ASP A CA 1
ATOM 580 C C . ASP A 1 79 ? 2.566 -14.240 -10.871 1.00 90.81 79 ASP A C 1
ATOM 582 O O . ASP A 1 79 ? 1.848 -14.554 -9.911 1.00 90.81 79 ASP A O 1
ATOM 586 N N . PHE A 1 80 ? 3.067 -13.010 -11.023 1.00 89.44 80 PHE A N 1
ATOM 587 C CA . PHE A 1 80 ? 2.914 -11.938 -10.041 1.00 89.44 80 PHE A CA 1
ATOM 588 C C . PHE A 1 80 ? 1.446 -11.622 -9.742 1.00 89.44 80 PHE A C 1
ATOM 590 O O . PHE A 1 80 ? 1.069 -11.528 -8.575 1.00 89.44 80 PHE A O 1
ATOM 597 N N . PHE A 1 81 ? 0.591 -11.483 -10.763 1.00 89.44 81 PHE A N 1
ATOM 598 C CA . PHE A 1 81 ? -0.812 -11.114 -10.554 1.00 89.44 81 PHE A CA 1
ATOM 599 C C . PHE A 1 81 ? -1.588 -12.220 -9.836 1.00 89.44 81 PHE A C 1
ATOM 601 O O . PHE A 1 81 ? -2.389 -11.929 -8.944 1.00 89.44 81 PHE A O 1
ATOM 608 N N . GLY A 1 82 ? -1.332 -13.484 -10.185 1.00 92.19 82 GLY A N 1
ATOM 609 C CA . GLY A 1 82 ? -1.905 -14.643 -9.506 1.00 92.19 82 GLY A CA 1
ATOM 610 C C . GLY A 1 82 ? -1.496 -14.715 -8.035 1.00 92.19 82 GLY A C 1
ATOM 611 O O . GLY A 1 82 ? -2.352 -14.873 -7.15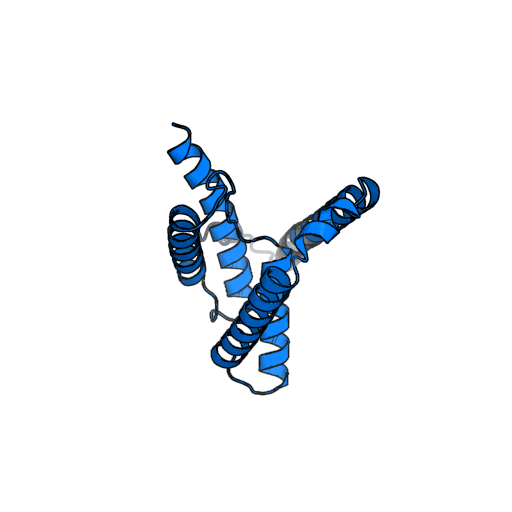9 1.00 92.19 82 GLY A O 1
ATOM 612 N N . PHE A 1 83 ? -0.205 -14.538 -7.745 1.00 92.69 83 PHE A N 1
ATOM 613 C CA . PHE A 1 83 ? 0.297 -14.539 -6.372 1.00 92.69 83 PHE A CA 1
ATOM 614 C C . PHE A 1 83 ? -0.229 -13.343 -5.566 1.00 92.69 83 PHE A C 1
ATOM 616 O O . PHE A 1 83 ? -0.709 -13.510 -4.443 1.00 92.69 83 PHE A O 1
ATOM 623 N N . TYR A 1 84 ? -0.249 -12.152 -6.167 1.00 92.25 84 TYR A N 1
ATOM 624 C CA . TYR A 1 84 ? -0.792 -10.936 -5.566 1.00 92.25 84 TYR A CA 1
ATOM 625 C C . TYR A 1 84 ? -2.284 -11.076 -5.221 1.00 92.25 84 TYR A C 1
ATOM 627 O O . TYR A 1 84 ? -2.710 -10.726 -4.117 1.00 92.25 84 TYR A O 1
ATOM 635 N N . ALA A 1 85 ? -3.082 -11.667 -6.117 1.00 93.38 85 ALA A N 1
ATOM 636 C CA . ALA A 1 85 ? -4.490 -11.959 -5.859 1.00 93.38 85 ALA A CA 1
ATOM 637 C C . ALA A 1 85 ? -4.669 -12.966 -4.710 1.00 93.38 85 ALA A C 1
ATOM 639 O O . ALA A 1 85 ? -5.541 -12.783 -3.858 1.00 93.38 85 ALA A O 1
ATOM 640 N N . TRP A 1 86 ? -3.830 -14.004 -4.645 1.00 94.94 86 TRP A N 1
ATOM 641 C CA . TRP A 1 86 ? -3.871 -14.998 -3.571 1.00 94.94 86 TRP A CA 1
ATOM 642 C C . TRP A 1 86 ? -3.567 -14.387 -2.199 1.00 94.94 86 TRP A C 1
ATOM 644 O O . TRP A 1 86 ? -4.301 -14.627 -1.237 1.00 94.94 86 TRP A O 1
ATOM 654 N N . VAL A 1 87 ? -2.544 -13.533 -2.116 1.00 94.38 87 VAL A N 1
ATOM 655 C CA . VAL A 1 87 ? -2.227 -12.752 -0.909 1.00 94.38 87 VAL A CA 1
ATOM 656 C C . VAL A 1 87 ? -3.415 -11.873 -0.501 1.00 94.38 87 VAL A C 1
ATOM 658 O O . VAL A 1 87 ? -3.793 -11.845 0.672 1.00 94.38 87 VAL A O 1
ATOM 661 N N . GLY A 1 88 ? -4.059 -11.210 -1.467 1.00 94.25 88 GLY A N 1
ATOM 662 C CA . GLY A 1 88 ? -5.260 -10.408 -1.234 1.00 94.25 88 GLY A CA 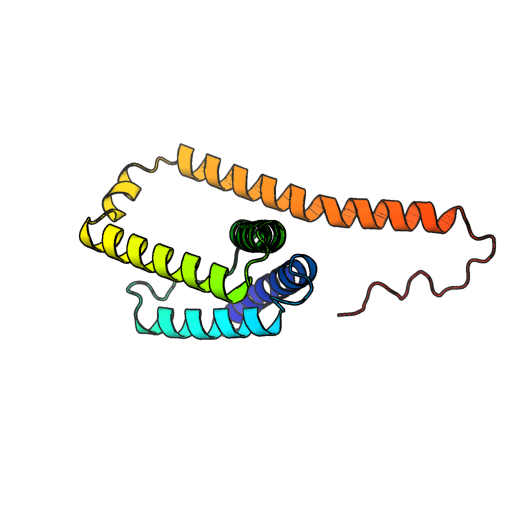1
ATOM 663 C C . GLY A 1 88 ? -6.436 -11.213 -0.667 1.00 94.25 88 GLY A C 1
ATOM 664 O O . GLY A 1 88 ? -7.098 -10.756 0.267 1.00 94.25 88 GLY A O 1
ATOM 665 N N . ILE A 1 89 ? -6.670 -12.431 -1.169 1.00 96.25 89 ILE A N 1
ATOM 666 C CA . ILE A 1 89 ? -7.722 -13.331 -0.667 1.00 96.25 89 ILE A CA 1
ATOM 667 C C . ILE A 1 89 ? -7.466 -13.697 0.797 1.00 96.25 89 ILE A C 1
ATOM 669 O O . ILE A 1 89 ? -8.374 -13.589 1.622 1.00 96.25 89 ILE A O 1
ATOM 673 N N . TRP A 1 90 ? -6.237 -14.083 1.149 1.00 96.19 90 TRP A N 1
ATOM 674 C CA . TRP A 1 90 ? -5.897 -14.397 2.540 1.00 96.19 90 TRP A CA 1
ATOM 675 C C . TRP A 1 90 ? -6.020 -13.183 3.458 1.00 96.19 90 TRP A C 1
ATOM 677 O O . TRP A 1 90 ? -6.548 -13.311 4.562 1.00 96.19 90 TRP A O 1
ATOM 687 N N . ASN A 1 91 ? -5.619 -11.997 2.995 1.00 95.12 91 ASN A N 1
ATOM 688 C CA . ASN A 1 91 ? -5.813 -10.760 3.747 1.00 95.12 91 ASN A CA 1
ATOM 689 C C . ASN A 1 91 ? -7.307 -10.494 4.025 1.00 95.12 91 ASN A C 1
ATOM 691 O O . ASN A 1 91 ? -7.690 -10.211 5.159 1.00 95.12 91 ASN A O 1
ATOM 695 N N . ALA A 1 92 ? -8.177 -10.679 3.025 1.00 95.38 92 ALA A N 1
ATOM 696 C CA . ALA A 1 92 ? -9.624 -10.555 3.202 1.00 95.38 92 ALA A CA 1
ATOM 697 C C . ALA A 1 92 ? -10.184 -11.580 4.207 1.00 95.38 92 ALA A C 1
ATOM 699 O O . ALA A 1 92 ? -11.007 -11.225 5.053 1.00 95.38 92 ALA A O 1
ATOM 700 N N . VAL A 1 93 ? -9.709 -12.831 4.168 1.00 96.75 93 VAL A N 1
ATOM 701 C CA . VAL A 1 93 ? -10.089 -13.866 5.145 1.00 96.75 93 VAL A CA 1
ATOM 702 C C . VAL A 1 93 ? -9.686 -13.453 6.562 1.00 96.75 93 VAL A C 1
ATOM 704 O O . VAL A 1 93 ? -10.515 -13.522 7.471 1.00 96.75 93 VAL A O 1
ATOM 707 N N . PHE A 1 94 ? -8.454 -12.976 6.765 1.00 95.62 94 PHE A N 1
ATOM 708 C CA . PHE A 1 94 ? -8.006 -12.515 8.080 1.00 95.62 94 PHE A CA 1
ATOM 709 C C . PHE A 1 94 ? -8.806 -11.312 8.579 1.00 95.62 94 PHE A C 1
ATOM 711 O O . PHE A 1 94 ? -9.186 -11.291 9.746 1.00 95.62 94 PHE A O 1
ATOM 718 N N . LEU A 1 95 ? -9.145 -10.357 7.709 1.00 93.81 95 LEU A N 1
ATOM 719 C CA . LEU A 1 95 ? -9.998 -9.221 8.068 1.00 93.81 95 LEU A CA 1
ATOM 720 C C . LEU A 1 95 ? -11.387 -9.665 8.546 1.00 93.81 95 LEU A C 1
ATOM 722 O O . LEU A 1 95 ? -11.868 -9.168 9.565 1.00 93.81 95 LEU A O 1
ATOM 726 N N . VAL A 1 96 ? -12.015 -10.631 7.867 1.00 95.06 96 VAL A N 1
ATOM 727 C CA . VAL A 1 96 ? -13.310 -11.189 8.296 1.00 95.06 96 VAL A CA 1
ATOM 728 C C . VAL A 1 96 ? -13.179 -11.916 9.634 1.00 95.06 96 VAL A C 1
ATOM 730 O O . VAL A 1 96 ? -14.019 -11.728 10.514 1.00 95.06 96 VAL A O 1
ATOM 733 N N . LEU A 1 97 ? -12.115 -12.701 9.831 1.00 95.50 97 LEU A N 1
ATOM 734 C CA . LEU A 1 97 ? -11.857 -13.356 11.115 1.00 95.50 97 LEU A CA 1
ATOM 735 C C . LEU A 1 97 ? -11.683 -12.324 12.236 1.00 95.50 97 LEU A C 1
ATOM 737 O O . LEU A 1 97 ? -12.335 -12.437 13.271 1.00 95.50 97 LEU A O 1
ATOM 741 N N . TYR A 1 98 ? -10.874 -11.285 12.028 1.00 94.44 98 TYR A N 1
ATOM 742 C CA . TYR A 1 98 ? -10.678 -10.215 13.008 1.00 94.44 98 TYR A CA 1
ATOM 743 C C . TYR A 1 98 ? -11.965 -9.449 13.323 1.00 94.44 98 TYR A C 1
ATOM 745 O O . TYR A 1 98 ? -12.164 -9.057 14.475 1.00 94.44 98 TYR A O 1
ATOM 753 N N . ALA A 1 99 ? -12.852 -9.275 12.341 1.00 93.69 99 ALA A N 1
ATOM 754 C CA . ALA A 1 99 ? -14.165 -8.684 12.560 1.00 93.69 99 ALA A CA 1
ATOM 755 C C . ALA A 1 99 ? -15.057 -9.575 13.445 1.00 93.69 99 ALA A C 1
ATOM 757 O O . ALA A 1 99 ? -15.679 -9.070 14.375 1.00 93.69 99 ALA A O 1
ATOM 758 N N . ILE A 1 100 ? -15.079 -10.893 13.208 1.00 95.75 100 ILE A N 1
ATOM 759 C CA . ILE A 1 100 ? -15.861 -11.852 14.013 1.00 95.75 100 ILE A CA 1
ATOM 760 C C . ILE A 1 100 ? -15.332 -11.937 15.452 1.00 95.75 100 ILE A C 1
ATOM 762 O O . ILE A 1 100 ? -16.121 -12.008 16.391 1.00 95.75 100 ILE A O 1
ATOM 766 N N . PHE A 1 101 ? -14.010 -11.915 15.634 1.00 94.19 101 PHE A N 1
ATOM 767 C CA . PHE A 1 101 ? -13.369 -11.962 16.953 1.00 94.19 101 PHE A CA 1
ATOM 768 C C . PHE A 1 101 ? -13.324 -10.605 17.677 1.00 94.19 101 PHE A C 1
ATOM 770 O O . PHE A 1 101 ? -12.733 -10.519 18.751 1.00 94.19 101 PHE A O 1
ATOM 777 N N . GLU A 1 102 ? -13.918 -9.552 17.106 1.00 91.94 102 GLU A N 1
ATOM 778 C CA . GLU A 1 102 ? -13.914 -8.189 17.653 1.00 91.94 102 GLU A CA 1
ATOM 779 C C . GLU A 1 102 ? -12.501 -7.698 18.035 1.00 91.94 102 GLU A C 1
ATOM 781 O O . GLU A 1 102 ? -12.270 -7.075 19.075 1.00 91.94 102 GLU A O 1
ATOM 786 N N . ALA A 1 103 ? -11.522 -7.938 17.154 1.00 90.38 103 ALA A N 1
ATOM 787 C CA . ALA A 1 103 ? -10.130 -7.533 17.372 1.00 90.38 103 ALA A CA 1
ATOM 788 C C . ALA A 1 103 ? -9.960 -6.008 17.531 1.00 90.38 103 ALA A C 1
ATOM 790 O O . ALA A 1 103 ? -8.932 -5.548 18.023 1.00 90.38 103 ALA A O 1
ATOM 791 N N . GLY A 1 104 ? -10.979 -5.215 17.181 1.00 86.50 104 GLY A N 1
ATOM 792 C CA . GLY A 1 104 ? -11.014 -3.770 17.406 1.00 86.50 104 GLY A CA 1
ATOM 793 C C . GLY A 1 104 ? -10.827 -3.362 18.871 1.00 86.50 104 GLY A C 1
ATOM 794 O O . GLY A 1 104 ? -10.331 -2.270 19.129 1.00 86.50 104 GLY A O 1
ATOM 795 N N . VAL A 1 105 ? -11.117 -4.233 19.847 1.00 89.81 105 VAL A N 1
ATOM 796 C CA . VAL A 1 105 ? -10.809 -3.964 21.266 1.00 89.81 105 VAL A CA 1
ATOM 797 C C . VAL A 1 105 ? -9.301 -3.789 21.499 1.00 89.81 105 VAL A C 1
ATOM 799 O O . VAL A 1 105 ? -8.910 -3.058 22.411 1.00 89.81 105 VAL A O 1
ATOM 802 N N . LEU A 1 106 ? -8.449 -4.374 20.645 1.00 89.12 106 LEU A N 1
ATOM 803 C CA . LEU A 1 106 ? -6.993 -4.282 20.749 1.00 89.12 106 LEU A CA 1
ATOM 804 C C . LEU A 1 106 ? -6.483 -2.838 20.658 1.00 89.12 106 LEU A C 1
ATOM 806 O O . LEU A 1 106 ? -5.483 -2.512 21.294 1.00 89.12 106 LEU A O 1
ATOM 810 N N . ILE A 1 107 ? -7.200 -1.945 19.962 1.00 87.69 107 ILE A N 1
ATOM 811 C CA . ILE A 1 107 ? -6.807 -0.533 19.854 1.00 87.69 107 ILE A CA 1
ATOM 812 C C . ILE A 1 107 ? -6.742 0.159 21.222 1.00 87.69 107 ILE A C 1
ATOM 814 O O . ILE A 1 107 ? -5.935 1.060 21.412 1.00 87.69 107 ILE A O 1
ATOM 818 N N . LYS A 1 108 ? -7.517 -0.309 22.214 1.00 86.19 108 LYS A N 1
ATOM 819 C CA . LYS A 1 108 ? -7.484 0.219 23.590 1.00 86.19 108 LYS A CA 1
ATOM 820 C C . LYS A 1 108 ? -6.163 -0.072 24.306 1.00 86.19 108 LYS A C 1
ATOM 822 O O . LYS A 1 108 ? -5.849 0.601 25.282 1.00 86.19 108 LYS A O 1
ATOM 827 N N . TYR A 1 109 ? -5.417 -1.074 23.846 1.00 87.75 109 TYR A N 1
ATOM 828 C CA . TYR A 1 109 ? -4.090 -1.407 24.362 1.00 87.75 109 TYR A CA 1
ATOM 829 C C . TYR A 1 109 ? -2.971 -0.660 23.630 1.00 87.75 109 TYR A C 1
ATOM 831 O O . TYR A 1 109 ? -1.834 -0.676 24.103 1.00 87.75 109 TYR A O 1
ATOM 839 N N . SER A 1 110 ? -3.271 0.008 22.510 1.00 87.31 110 SER A N 1
ATOM 840 C CA . SER A 1 110 ? -2.307 0.873 21.836 1.00 87.31 110 SER A CA 1
ATOM 841 C C . SER A 1 110 ? -2.057 2.102 22.703 1.00 87.31 110 SER A C 1
ATOM 843 O O . SER A 1 110 ? -2.941 2.934 22.904 1.00 87.31 110 SER A O 1
ATOM 845 N N . THR A 1 111 ? -0.855 2.196 23.261 1.00 93.25 111 THR A N 1
ATOM 846 C CA . THR A 1 111 ? -0.435 3.371 24.023 1.00 93.25 111 THR A CA 1
ATOM 847 C C . THR A 1 111 ? 0.102 4.441 23.077 1.00 93.25 111 THR A C 1
ATOM 849 O O . THR A 1 111 ? 0.562 4.134 21.977 1.00 93.25 111 THR A O 1
ATOM 852 N N . VAL A 1 112 ? 0.104 5.699 23.528 1.00 92.31 112 VAL A N 1
ATOM 853 C CA . VAL A 1 112 ? 0.690 6.831 22.782 1.00 92.31 112 VAL A CA 1
ATOM 854 C C . VAL A 1 112 ? 2.140 6.542 22.371 1.00 92.31 112 VAL A C 1
ATOM 856 O O . VAL A 1 112 ? 2.536 6.854 21.258 1.00 92.31 112 VAL A O 1
ATOM 859 N N . TRP A 1 113 ? 2.901 5.831 23.209 1.00 92.62 113 TRP A N 1
ATOM 860 C CA . TRP A 1 113 ? 4.258 5.385 22.881 1.00 92.62 113 TRP A CA 1
ATOM 861 C C . TRP A 1 113 ? 4.334 4.489 21.636 1.00 92.62 113 TRP A C 1
ATOM 863 O O . TRP A 1 113 ? 5.283 4.599 20.858 1.00 92.62 113 TRP A O 1
ATOM 873 N N . VAL A 1 114 ? 3.362 3.591 21.439 1.00 92.56 114 VAL A N 1
ATOM 874 C CA . VAL A 1 114 ? 3.317 2.703 20.263 1.00 92.56 114 VAL A CA 1
ATOM 875 C C . VAL A 1 114 ? 2.990 3.505 19.008 1.00 92.56 114 VAL A C 1
ATOM 877 O O . VAL A 1 114 ? 3.625 3.301 17.976 1.00 92.56 114 VAL A O 1
ATOM 880 N N . GLU A 1 115 ? 2.051 4.445 19.107 1.00 90.38 115 GLU A N 1
ATOM 881 C CA . GLU A 1 115 ? 1.694 5.342 18.007 1.00 90.38 115 GLU A CA 1
ATOM 882 C C . GLU A 1 115 ? 2.873 6.238 17.598 1.00 90.38 115 GLU A C 1
ATOM 884 O O . GLU A 1 115 ? 3.206 6.311 16.416 1.00 90.38 115 GLU A O 1
ATOM 889 N N . GLU A 1 116 ? 3.571 6.844 18.564 1.00 94.31 116 GLU A N 1
ATOM 890 C CA . GLU A 1 116 ? 4.763 7.662 18.311 1.00 94.31 116 GLU A CA 1
ATOM 891 C C . GLU A 1 116 ? 5.895 6.845 17.675 1.00 94.31 116 GLU A C 1
ATOM 893 O O . GLU A 1 116 ? 6.524 7.286 16.712 1.00 94.31 116 GLU A O 1
ATOM 898 N N . THR A 1 117 ? 6.126 5.622 18.162 1.00 94.06 117 THR A N 1
ATOM 899 C CA . THR A 1 117 ? 7.142 4.718 17.599 1.00 94.06 117 THR A CA 1
ATOM 900 C C . THR A 1 117 ? 6.796 4.316 16.165 1.00 94.06 117 THR A C 1
ATOM 902 O O . THR A 1 117 ? 7.670 4.296 15.297 1.00 94.06 117 THR A O 1
ATOM 905 N N . PHE A 1 118 ? 5.521 4.029 15.888 1.00 89.81 118 PHE A N 1
ATOM 906 C CA . PHE A 1 118 ? 5.059 3.717 14.539 1.00 89.81 118 PHE A CA 1
ATOM 907 C C . PHE A 1 118 ? 5.211 4.923 13.602 1.00 89.81 118 PHE A C 1
ATOM 909 O O . PHE A 1 118 ? 5.749 4.784 12.505 1.00 89.81 118 PHE A O 1
ATOM 916 N N . GLY A 1 119 ? 4.830 6.121 14.052 1.00 91.25 119 GLY A N 1
ATOM 917 C CA . GLY A 1 119 ? 5.030 7.358 13.296 1.00 91.25 119 GLY A CA 1
ATOM 918 C C . GLY A 1 119 ? 6.505 7.620 12.973 1.00 91.25 119 GLY A C 1
ATOM 919 O O . GLY A 1 119 ? 6.844 7.953 11.836 1.00 91.25 119 GLY A O 1
ATOM 920 N N . PHE A 1 120 ? 7.401 7.388 13.936 1.00 93.44 120 PHE A N 1
ATOM 921 C CA . PHE A 1 120 ? 8.845 7.500 13.729 1.00 93.44 120 PHE A CA 1
ATOM 922 C C . PHE A 1 120 ? 9.369 6.501 12.685 1.00 93.44 120 PHE A C 1
ATOM 924 O O . PHE A 1 120 ? 10.155 6.876 11.814 1.00 93.44 120 PHE A O 1
ATOM 931 N N . PHE A 1 121 ? 8.892 5.253 12.713 1.00 91.50 121 PHE A N 1
ATOM 932 C CA . PHE A 1 121 ? 9.250 4.238 11.718 1.00 91.50 121 PHE A CA 1
ATOM 933 C C . PHE A 1 121 ? 8.849 4.654 10.296 1.00 91.50 121 PHE A C 1
ATOM 935 O O . PHE A 1 121 ? 9.673 4.605 9.381 1.00 91.50 121 PHE A O 1
ATOM 942 N N . ILE A 1 122 ? 7.612 5.127 10.116 1.00 88.94 122 ILE A N 1
ATOM 943 C CA . ILE A 1 122 ? 7.126 5.623 8.822 1.00 88.94 122 ILE A CA 1
ATOM 944 C C . ILE A 1 122 ? 7.954 6.824 8.348 1.00 88.94 122 ILE A C 1
ATOM 946 O O . ILE A 1 122 ? 8.322 6.893 7.176 1.00 88.94 122 ILE A O 1
ATOM 950 N N . SER A 1 123 ? 8.313 7.739 9.254 1.00 90.69 123 SER A N 1
ATOM 951 C CA . SER A 1 123 ? 9.164 8.886 8.925 1.00 90.69 123 SER A CA 1
ATOM 952 C C . SER A 1 123 ? 10.556 8.471 8.439 1.00 90.69 123 SER A C 1
ATOM 954 O O . SER A 1 123 ? 11.063 9.069 7.490 1.00 90.69 123 SER A O 1
ATOM 956 N N . ILE A 1 124 ? 11.185 7.467 9.060 1.00 91.19 124 ILE A N 1
ATOM 957 C CA . ILE A 1 124 ? 12.482 6.942 8.604 1.00 91.19 124 ILE A CA 1
ATOM 958 C C . ILE A 1 124 ? 12.341 6.286 7.231 1.00 91.19 124 ILE A C 1
ATOM 960 O O . ILE A 1 124 ? 13.180 6.522 6.361 1.00 91.19 124 ILE A O 1
ATOM 964 N N . ALA A 1 125 ? 11.291 5.486 7.025 1.00 86.50 125 ALA A N 1
ATOM 965 C CA . ALA A 1 125 ? 11.036 4.843 5.740 1.00 86.50 125 ALA A CA 1
ATOM 966 C C . ALA A 1 125 ? 10.908 5.885 4.619 1.00 86.50 125 ALA A C 1
ATOM 968 O O . ALA A 1 125 ? 11.583 5.766 3.599 1.00 86.50 125 ALA A O 1
ATOM 969 N N . PHE A 1 126 ? 10.139 6.953 4.850 1.00 81.62 126 PHE A N 1
ATOM 970 C CA . PHE A 1 126 ? 10.026 8.071 3.914 1.00 81.62 126 PHE A CA 1
ATOM 971 C C . PHE A 1 126 ? 11.347 8.801 3.676 1.00 81.62 126 PHE A C 1
ATOM 973 O O . PHE A 1 126 ? 11.665 9.123 2.535 1.00 81.62 126 PHE A O 1
ATOM 980 N N . ALA A 1 127 ? 12.133 9.055 4.725 1.00 88.81 127 ALA A N 1
ATOM 981 C CA . ALA A 1 127 ? 13.434 9.700 4.572 1.00 88.81 127 ALA A CA 1
ATOM 982 C C . ALA A 1 127 ? 14.373 8.856 3.698 1.00 88.81 127 ALA A C 1
ATOM 984 O O . ALA A 1 127 ? 15.015 9.379 2.792 1.00 88.81 127 ALA A O 1
ATOM 985 N N . HIS A 1 128 ? 14.427 7.546 3.930 1.00 85.88 128 HIS A N 1
ATOM 986 C CA . HIS A 1 128 ? 15.239 6.636 3.130 1.00 85.88 128 HIS A CA 1
ATOM 987 C C . HIS A 1 128 ? 14.763 6.561 1.670 1.00 85.88 128 HIS A C 1
ATOM 989 O O . HIS A 1 128 ? 15.593 6.600 0.761 1.00 85.88 128 HIS A O 1
ATOM 995 N N . ASP A 1 129 ? 13.448 6.498 1.447 1.00 80.31 129 ASP A N 1
ATOM 996 C CA . ASP A 1 129 ? 12.859 6.469 0.106 1.00 80.31 129 ASP A CA 1
ATOM 997 C C . ASP A 1 129 ? 13.115 7.775 -0.670 1.00 80.31 129 ASP A C 1
ATOM 999 O O . ASP A 1 129 ? 13.386 7.737 -1.864 1.00 80.31 129 ASP A O 1
ATOM 1003 N N . ALA A 1 130 ? 13.146 8.926 0.013 1.00 82.50 130 ALA A N 1
ATOM 1004 C CA . ALA A 1 130 ? 13.466 10.221 -0.592 1.00 82.50 130 ALA A CA 1
ATOM 1005 C C . ALA A 1 130 ? 14.974 10.441 -0.834 1.00 82.50 130 ALA A C 1
ATOM 1007 O O . ALA A 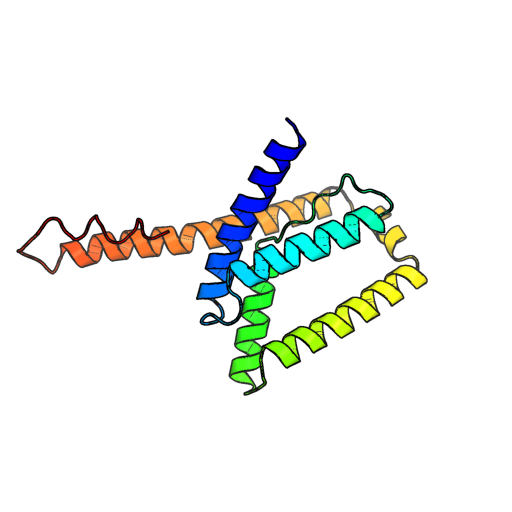1 130 ? 15.360 11.077 -1.814 1.00 82.50 130 ALA A O 1
ATOM 1008 N N . ILE A 1 131 ? 15.845 9.930 0.045 1.00 88.81 131 ILE A N 1
ATOM 1009 C CA . ILE A 1 131 ? 17.301 10.128 -0.063 1.00 88.81 131 ILE A CA 1
ATOM 1010 C C . ILE A 1 131 ? 17.893 9.326 -1.226 1.00 88.81 131 ILE A C 1
ATOM 1012 O O . ILE A 1 131 ? 18.766 9.840 -1.921 1.00 88.81 131 ILE A O 1
ATOM 1016 N N . ARG A 1 132 ? 17.435 8.089 -1.463 1.00 83.94 132 ARG A N 1
ATOM 1017 C CA . ARG A 1 132 ? 17.951 7.243 -2.555 1.00 83.94 132 ARG A CA 1
ATOM 1018 C C . ARG A 1 132 ? 17.944 7.928 -3.929 1.00 83.94 132 ARG A C 1
ATOM 1020 O O . ARG A 1 132 ? 19.024 8.038 -4.505 1.00 83.94 132 ARG A O 1
ATOM 1027 N N . PRO A 1 133 ? 16.803 8.422 -4.447 1.00 81.00 133 PRO A N 1
ATOM 1028 C CA . PRO A 1 133 ? 16.771 9.079 -5.750 1.00 81.00 133 PRO A CA 1
ATOM 1029 C C . PRO A 1 133 ? 17.603 10.365 -5.769 1.00 81.00 133 PRO A C 1
ATOM 1031 O O . PRO A 1 133 ? 18.231 10.661 -6.780 1.00 81.00 133 PRO A O 1
ATOM 1034 N N . LEU A 1 134 ? 17.674 11.102 -4.653 1.00 86.06 134 LEU A N 1
ATOM 1035 C CA . LEU A 1 134 ? 18.472 12.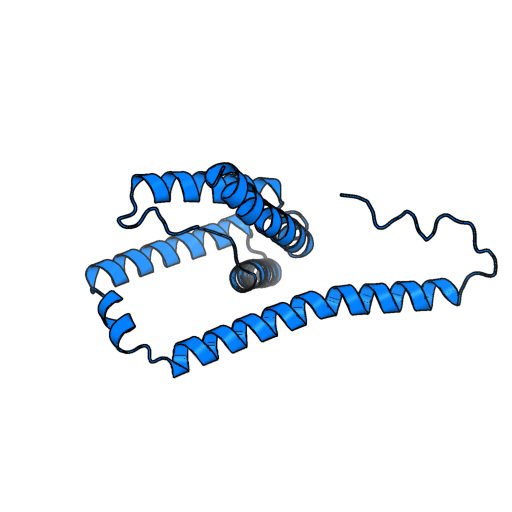327 -4.558 1.00 86.06 134 LEU A CA 1
ATOM 1036 C C . LEU A 1 134 ? 19.978 12.048 -4.663 1.00 86.06 134 LEU A C 1
ATOM 1038 O O . LEU A 1 134 ? 20.697 12.784 -5.335 1.00 86.06 134 LEU A O 1
ATOM 1042 N N . VAL A 1 135 ? 20.459 10.984 -4.017 1.00 89.38 135 VAL A N 1
ATOM 1043 C CA . VAL A 1 135 ? 21.866 10.569 -4.101 1.00 89.38 135 VAL A CA 1
ATOM 1044 C C . VAL A 1 135 ? 22.195 10.037 -5.492 1.00 89.38 135 VAL A C 1
ATOM 1046 O O . VAL A 1 135 ? 23.235 10.407 -6.029 1.00 89.38 135 VAL A O 1
ATOM 1049 N N . THR A 1 136 ? 21.322 9.220 -6.091 1.00 83.81 136 THR A N 1
ATOM 1050 C CA . THR A 1 136 ? 21.505 8.739 -7.469 1.00 83.81 136 THR A CA 1
ATOM 1051 C C . THR A 1 136 ? 21.614 9.907 -8.444 1.00 83.81 136 THR A C 1
ATOM 1053 O O . THR A 1 136 ? 22.608 9.992 -9.155 1.00 83.81 136 THR A O 1
ATOM 1056 N N . ALA A 1 137 ? 20.688 10.869 -8.384 1.00 85.06 137 ALA A N 1
ATOM 1057 C CA . ALA A 1 137 ? 20.741 12.058 -9.229 1.00 85.06 137 ALA A CA 1
ATOM 1058 C C . ALA A 1 137 ? 22.045 12.849 -9.027 1.00 85.06 137 ALA A C 1
ATOM 1060 O O . ALA A 1 137 ? 22.681 13.252 -9.993 1.00 85.06 137 ALA A O 1
ATOM 1061 N N . LEU A 1 138 ? 22.488 13.047 -7.780 1.00 86.62 138 LEU A N 1
ATOM 1062 C CA . LEU A 1 138 ? 23.724 13.782 -7.496 1.00 86.62 138 LEU A CA 1
ATOM 1063 C C . LEU A 1 138 ? 24.970 13.084 -8.066 1.00 86.62 138 LEU A C 1
ATOM 1065 O O . LEU A 1 138 ? 25.865 13.758 -8.574 1.00 86.62 138 LEU A O 1
ATOM 1069 N N . ILE A 1 139 ? 25.043 11.756 -7.957 1.00 84.81 139 ILE A N 1
ATOM 1070 C CA . ILE A 1 139 ? 26.153 10.963 -8.499 1.00 84.81 139 ILE A CA 1
ATOM 1071 C C . ILE A 1 139 ? 26.134 11.014 -10.026 1.00 84.81 139 ILE A C 1
ATOM 1073 O O . ILE A 1 139 ? 27.187 11.256 -10.613 1.00 84.81 139 ILE A O 1
ATOM 1077 N N . ASP A 1 140 ? 24.965 10.862 -10.649 1.00 81.00 140 ASP A N 1
ATOM 1078 C CA . ASP A 1 140 ? 24.810 10.942 -12.105 1.00 81.00 140 ASP A CA 1
ATOM 1079 C C . ASP A 1 140 ? 25.235 12.324 -12.626 1.00 81.00 140 ASP A C 1
ATOM 1081 O O . ASP A 1 140 ? 26.061 12.412 -13.533 1.00 81.00 140 ASP A O 1
ATOM 1085 N N . PHE A 1 141 ? 24.797 13.412 -11.978 1.00 79.62 141 PHE A N 1
ATOM 1086 C CA . PHE A 1 141 ? 25.244 14.771 -12.310 1.00 79.62 141 PHE A CA 1
ATOM 1087 C C . PHE A 1 141 ? 26.759 14.977 -12.134 1.00 79.62 141 PHE A C 1
ATOM 1089 O O . PHE A 1 141 ? 27.352 15.768 -12.867 1.00 79.62 141 PHE A O 1
ATOM 1096 N N . TYR A 1 142 ? 27.400 14.310 -11.168 1.00 71.38 142 TYR A N 1
ATOM 1097 C CA . TYR A 1 142 ? 28.835 14.474 -10.908 1.00 71.38 142 TYR A CA 1
ATOM 1098 C C . TYR A 1 142 ? 29.710 13.630 -11.848 1.00 71.38 142 TYR A C 1
ATOM 1100 O O . TYR A 1 142 ? 30.761 14.104 -12.274 1.00 71.38 142 TYR A O 1
ATOM 1108 N N . TYR A 1 143 ? 29.284 12.412 -12.200 1.00 61.22 143 TYR A N 1
ATOM 1109 C CA . TYR A 1 143 ? 30.018 11.528 -13.112 1.00 61.22 143 TYR A CA 1
ATOM 1110 C C . TYR A 1 143 ? 29.868 11.924 -14.589 1.00 61.22 143 TYR A C 1
ATOM 1112 O O . TYR A 1 143 ? 30.848 11.833 -15.325 1.00 61.22 143 TYR A O 1
ATOM 1120 N N . ASP A 1 144 ? 28.709 12.438 -15.022 1.00 56.97 144 ASP A N 1
ATOM 1121 C CA . ASP A 1 144 ? 28.512 12.905 -16.410 1.00 56.97 144 ASP A CA 1
ATOM 1122 C C . ASP A 1 144 ? 29.342 14.174 -16.726 1.00 56.97 144 ASP A C 1
ATOM 1124 O O . ASP A 1 144 ? 29.622 14.488 -17.882 1.00 56.97 144 ASP A O 1
ATOM 1128 N N . CYS A 1 145 ? 29.814 14.886 -15.693 1.00 52.53 145 CYS A N 1
ATOM 1129 C CA . CYS A 1 145 ? 30.698 16.048 -15.837 1.00 52.53 145 CYS A CA 1
ATOM 1130 C C . CYS A 1 145 ? 32.193 15.707 -16.006 1.00 52.53 145 CYS A C 1
ATOM 1132 O O . CYS A 1 145 ? 32.952 16.596 -16.397 1.00 52.53 145 CYS A O 1
ATOM 1134 N N . ASP A 1 146 ? 32.641 14.483 -15.701 1.00 49.03 146 ASP A N 1
ATOM 1135 C CA . ASP A 1 146 ? 34.072 14.119 -15.767 1.00 49.03 146 ASP A CA 1
ATOM 1136 C C . ASP A 1 146 ? 34.482 13.574 -17.150 1.00 49.03 146 ASP A C 1
ATOM 1138 O O . ASP A 1 146 ? 35.650 13.670 -17.527 1.00 49.03 146 ASP A O 1
ATOM 1142 N N . ASP A 1 147 ? 33.527 13.076 -17.952 1.00 50.00 147 ASP A N 1
ATOM 1143 C CA . ASP A 1 147 ? 33.822 12.367 -19.212 1.00 50.00 147 ASP A CA 1
ATOM 1144 C C . ASP A 1 147 ? 33.512 13.156 -20.505 1.00 50.00 147 ASP A C 1
ATOM 1146 O O . ASP A 1 147 ? 33.622 12.617 -21.606 1.00 50.00 147 ASP A O 1
ATOM 1150 N N . SER A 1 148 ? 33.183 14.456 -20.435 1.00 45.72 148 SER A N 1
ATOM 1151 C CA . SER A 1 148 ? 32.974 15.260 -21.651 1.00 45.72 148 SER A CA 1
ATOM 1152 C C . SER A 1 148 ? 33.687 16.613 -21.653 1.00 45.72 148 SER A C 1
ATOM 1154 O O . SER A 1 148 ? 33.328 17.563 -20.960 1.00 45.72 148 SER A O 1
ATOM 1156 N N . LYS A 1 149 ? 34.664 16.730 -22.561 1.00 47.94 149 LYS A N 1
ATOM 1157 C CA . LYS A 1 149 ? 35.167 18.007 -23.095 1.00 47.94 149 LYS A CA 1
ATOM 1158 C C . LYS A 1 149 ? 34.192 18.686 -24.070 1.00 47.94 149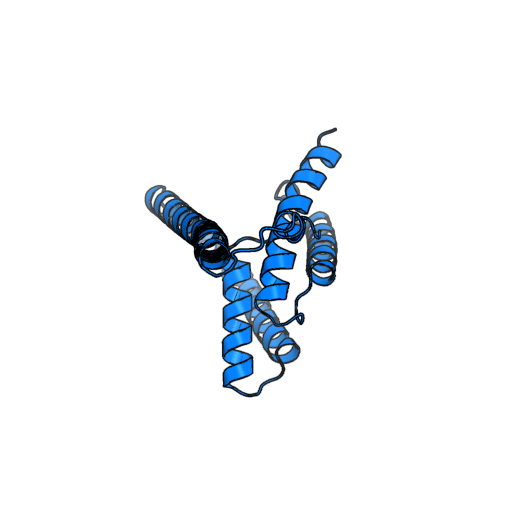 LYS A C 1
ATOM 1160 O O . LYS A 1 149 ? 34.533 19.741 -24.592 1.00 47.94 149 LYS A O 1
ATOM 1165 N N . ASP A 1 150 ? 32.995 18.145 -24.269 1.00 46.19 150 ASP A N 1
ATOM 1166 C CA . ASP A 1 150 ? 31.947 18.712 -25.113 1.00 46.19 150 ASP A CA 1
ATOM 1167 C C . ASP A 1 150 ? 30.639 18.804 -24.317 1.00 46.19 150 ASP A C 1
ATOM 1169 O O . ASP A 1 150 ? 29.763 17.940 -24.374 1.00 46.19 150 ASP A O 1
ATOM 1173 N N . CYS A 1 151 ? 30.507 19.876 -23.537 1.00 48.84 151 CYS A N 1
ATOM 1174 C CA . CYS A 1 151 ? 29.233 20.258 -22.941 1.00 48.84 151 CYS A CA 1
ATOM 1175 C C . CYS A 1 151 ? 28.356 20.866 -24.046 1.00 48.84 151 CYS A C 1
ATOM 1177 O O . CYS A 1 151 ? 28.416 22.071 -24.299 1.00 48.84 151 CYS A O 1
ATOM 1179 N N . ASN A 1 152 ? 27.581 20.028 -24.744 1.00 44.31 152 ASN A N 1
ATOM 1180 C CA . ASN A 1 152 ? 26.417 20.509 -25.482 1.00 44.31 152 ASN A CA 1
ATOM 1181 C C . ASN A 1 152 ? 25.211 20.519 -24.537 1.00 44.31 152 ASN A C 1
ATOM 1183 O O . ASN A 1 152 ? 25.043 19.620 -23.718 1.00 44.31 152 ASN A O 1
ATOM 1187 N N . SER A 1 153 ? 24.382 21.549 -24.658 1.00 50.81 153 SER A N 1
ATOM 1188 C CA . SER A 1 153 ? 23.287 21.965 -23.768 1.00 50.81 153 SER A CA 1
ATOM 1189 C C . SER A 1 153 ? 22.157 20.949 -23.497 1.00 50.81 153 SER A C 1
ATOM 1191 O O . SER A 1 153 ? 21.162 21.317 -22.882 1.00 50.81 153 SER A O 1
ATOM 1193 N N . ASP A 1 154 ? 22.295 19.685 -23.901 1.00 47.22 154 ASP A N 1
ATOM 1194 C CA . ASP A 1 154 ? 21.227 18.677 -23.887 1.00 47.22 154 ASP A CA 1
ATOM 1195 C C . ASP A 1 154 ? 21.206 17.797 -22.617 1.00 47.22 154 ASP A C 1
ATOM 1197 O O . ASP A 1 154 ? 20.263 17.029 -22.410 1.00 47.22 154 ASP A O 1
ATOM 1201 N N . CYS A 1 155 ? 22.206 17.896 -21.728 1.00 50.12 155 CYS A N 1
ATOM 1202 C CA . CYS A 1 155 ? 22.223 17.128 -20.469 1.00 50.12 155 CYS A CA 1
ATOM 1203 C C . CYS A 1 155 ? 21.241 17.655 -19.404 1.00 50.12 155 CYS A C 1
ATOM 1205 O O . CYS A 1 155 ? 20.938 16.938 -18.459 1.00 50.12 155 CYS A O 1
ATOM 1207 N N . CYS A 1 156 ? 20.688 18.863 -19.564 1.00 48.56 156 CYS A N 1
ATOM 1208 C CA . CYS A 1 156 ? 19.717 19.428 -18.615 1.00 48.56 156 CYS A CA 1
ATOM 1209 C C . CYS A 1 156 ? 18.248 19.096 -18.949 1.00 48.56 156 CYS A C 1
ATOM 1211 O O . CYS A 1 156 ? 17.365 19.371 -18.142 1.00 48.56 156 CYS A O 1
ATOM 1213 N N . GLU A 1 157 ? 17.963 18.527 -20.127 1.00 47.06 157 GLU A N 1
ATOM 1214 C CA . GLU A 1 157 ? 16.589 18.444 -20.651 1.00 47.06 157 GLU A CA 1
ATOM 1215 C C . GLU A 1 157 ? 15.925 17.064 -20.458 1.00 47.06 157 GLU A C 1
ATOM 1217 O O . GLU A 1 157 ? 14.767 16.876 -20.827 1.00 47.06 157 GLU A O 1
ATOM 1222 N N . ARG A 1 158 ? 16.627 16.075 -19.876 1.00 45.38 158 ARG A N 1
ATOM 1223 C CA . ARG A 1 158 ? 16.141 14.679 -19.810 1.00 45.38 158 ARG A CA 1
ATOM 1224 C C . ARG A 1 158 ? 15.348 14.294 -18.554 1.00 45.38 158 ARG A C 1
ATOM 1226 O O . ARG A 1 158 ? 14.820 13.189 -18.527 1.00 45.38 158 ARG A O 1
ATOM 1233 N N . ASP A 1 159 ? 15.187 15.199 -17.585 1.00 48.41 159 ASP A N 1
ATOM 1234 C CA . ASP A 1 159 ? 14.495 14.925 -16.308 1.00 48.41 159 ASP A CA 1
ATOM 1235 C C . ASP A 1 159 ? 13.139 15.643 -16.125 1.00 48.41 159 ASP A C 1
ATOM 1237 O O . ASP A 1 159 ? 12.586 15.670 -15.026 1.00 48.41 159 ASP A O 1
ATOM 1241 N N . VAL A 1 160 ? 12.539 16.192 -17.191 1.00 45.25 160 VAL A N 1
ATOM 1242 C CA . VAL A 1 160 ? 11.150 16.716 -17.157 1.00 45.25 160 VAL A CA 1
ATOM 1243 C C . VAL A 1 160 ? 10.243 15.935 -18.116 1.00 45.25 160 VAL A C 1
ATOM 1245 O O . VAL A 1 160 ? 9.432 16.493 -18.851 1.00 45.25 160 VAL A O 1
ATOM 1248 N N . GLY A 1 161 ? 10.398 14.612 -18.129 1.00 36.19 161 GLY A N 1
ATOM 1249 C CA . GLY A 1 161 ? 9.469 13.682 -18.768 1.00 36.19 161 GLY A CA 1
ATOM 1250 C C . GLY A 1 161 ? 8.483 13.130 -17.745 1.00 36.19 161 GLY A C 1
ATOM 1251 O O . GLY A 1 161 ? 8.721 12.062 -17.189 1.00 36.19 161 GLY A O 1
ATOM 1252 N N . LEU A 1 162 ? 7.434 13.911 -17.475 1.00 36.84 162 LEU A N 1
ATOM 1253 C CA . LEU A 1 162 ? 6.183 13.468 -16.843 1.00 36.84 162 LEU A CA 1
ATOM 1254 C C . LEU A 1 162 ? 5.583 12.256 -17.568 1.00 36.84 162 LEU A C 1
ATOM 1256 O O . LEU A 1 162 ? 5.573 12.285 -18.821 1.00 36.84 162 LEU A O 1
#

Sequence (162 aa):
AAAVFLFMIGLLPSVAFGVLADKNTDGAMGVEKMIYAQGVAGLCFSLFSGQPLVILDTTAPIALYIRLIYEIADDSDIDFFGFYAWVGIWNAVFLVLYAIFEAGVLIKYSTVWVEETFGFFISIAFAHDAIRPLVTALIDFYYDCDDSKDCNSDCCERDVGL

Organism: NCBI:txid180227

Radius of gyration: 20.42 Å; chains: 1; bounding box: 56×42×50 Å

InterPro domains:
  IPR003020 Bicarbonate transporter, eukaryotic [PTHR11453] (1-143)
  IPR011531 Bicarbonate transporter-like, transmembrane domain [PF00955] (1-151)

Foldseek 3Di:
DVVVVVVVVQLVQLQVLQVVLCVLQVNPRHSVNSVVVLVVVLVVCCVPPPDNVDRDHDALVVSVVLSVLNVVCVVVVHDSVVSVVVVVVVVVVVVVVCVVVVVVVCVVVDDPVNVVVVVVVSVVSVVVVVVVVVVVVVVVVVVVVPPDPDPDPCPVPPPPPD

pLDDT: mean 83.95, std 14.21, range [36.19, 96.75]